Protein AF-A0A538CSP5-F1 (afdb_monomer_lite)

Sequence (125 aa):
MKRLLCIVAVVVAALGTGAVATASQGAATPFKATYNGTPGATWTCAGAHVVNRVSVKDSERCVISGDTTGYVAGTYSGSPLGFLPPYGISDWISDYDGTIASSWMITVTDNGDGTFTLDIVAYYS

pLDDT: mean 86.38, std 19.43, range [37.56, 98.75]

Radius of gyration: 23.89 Å; chains: 1; bounding box: 61×74×37 Å

Secondary structure (DSSP, 8-state):
------------------------SEEEEEEEEEEE-TTSEEEEEEEEEEEESS-EEEEEEEEEEE--TT---EEEEESS-EEETTTEEE--B-TTT-PBPSEEEEEEEE-SSS-EEEEEEEEE-

Structure (mmCIF, N/CA/C/O backbone):
data_AF-A0A538CSP5-F1
#
_entry.id   AF-A0A538CSP5-F1
#
loop_
_atom_site.group_PDB
_atom_site.id
_atom_site.type_symbol
_atom_site.label_atom_id
_atom_site.label_alt_id
_atom_site.label_comp_id
_atom_site.label_asym_id
_atom_site.label_entity_id
_atom_site.label_seq_id
_atom_site.pdbx_PDB_ins_code
_atom_site.Cartn_x
_atom_site.Cartn_y
_atom_site.Cartn_z
_atom_site.occupancy
_atom_site.B_iso_or_equiv
_atom_site.auth_seq_id
_atom_site.auth_comp_id
_atom_site.auth_asym_id
_atom_site.auth_atom_id
_atom_site.pdbx_PDB_model_num
ATOM 1 N N . MET A 1 1 ? 48.006 -62.164 21.397 1.00 37.56 1 MET A N 1
ATOM 2 C CA . MET A 1 1 ? 47.497 -61.835 20.045 1.00 37.56 1 MET A CA 1
ATOM 3 C C . MET A 1 1 ? 46.292 -60.917 20.193 1.00 37.56 1 MET A C 1
ATOM 5 O O . MET A 1 1 ? 45.457 -61.157 21.050 1.00 37.56 1 MET A O 1
ATOM 9 N N . LYS A 1 2 ? 46.295 -59.818 19.439 1.00 41.47 2 LYS A N 1
ATOM 10 C CA . LYS A 1 2 ? 45.514 -58.579 19.585 1.00 41.47 2 LYS A CA 1
ATOM 11 C C . LYS A 1 2 ? 44.295 -58.636 18.648 1.00 41.47 2 LYS A C 1
ATOM 13 O O . LYS A 1 2 ? 44.511 -58.902 17.471 1.00 41.47 2 LYS A O 1
ATOM 18 N N . ARG A 1 3 ? 43.066 -58.397 19.124 1.00 41.25 3 ARG A N 1
ATOM 19 C CA . ARG A 1 3 ? 41.861 -58.128 18.293 1.00 41.25 3 ARG A CA 1
ATOM 20 C C . ARG A 1 3 ? 40.916 -57.217 19.097 1.00 41.25 3 ARG A C 1
ATOM 22 O O . ARG A 1 3 ? 40.262 -57.697 20.008 1.00 41.25 3 ARG A O 1
ATOM 29 N N . LEU A 1 4 ? 41.158 -55.905 19.135 1.00 42.44 4 LEU A N 1
ATOM 30 C CA . LEU A 1 4 ? 40.570 -54.845 18.292 1.00 42.44 4 LEU A CA 1
ATOM 31 C C . LEU A 1 4 ? 39.030 -54.857 18.190 1.00 42.44 4 LEU A C 1
ATOM 33 O O . LEU A 1 4 ? 38.439 -55.779 17.638 1.00 42.44 4 LEU A O 1
ATOM 37 N N . LEU A 1 5 ? 38.456 -53.774 18.736 1.00 44.56 5 LEU A N 1
ATOM 38 C CA . LEU A 1 5 ? 37.066 -53.312 18.709 1.00 44.56 5 LEU A CA 1
ATOM 39 C C . LEU A 1 5 ? 36.512 -53.140 17.284 1.00 44.56 5 LEU A C 1
ATOM 41 O O . LEU A 1 5 ? 37.211 -52.613 16.423 1.00 44.56 5 LEU A O 1
ATOM 45 N N . CYS A 1 6 ? 35.203 -53.358 17.125 1.00 38.06 6 CYS A N 1
ATOM 46 C CA . CYS A 1 6 ? 34.377 -52.622 16.162 1.00 38.06 6 CYS A CA 1
ATOM 47 C C . CYS A 1 6 ? 33.096 -52.140 16.862 1.00 38.06 6 CYS A C 1
ATOM 49 O O . CYS A 1 6 ? 32.158 -52.906 17.063 1.00 38.06 6 CYS A O 1
ATOM 51 N N . ILE A 1 7 ? 33.082 -50.864 17.258 1.00 45.81 7 ILE A N 1
ATOM 52 C CA . ILE A 1 7 ? 31.874 -50.134 17.660 1.00 45.81 7 ILE A CA 1
ATOM 53 C C . ILE A 1 7 ? 31.156 -49.734 16.369 1.00 45.81 7 ILE A C 1
ATOM 55 O O . ILE A 1 7 ? 31.727 -49.031 15.537 1.00 45.81 7 ILE A O 1
ATOM 59 N N . VAL A 1 8 ? 29.920 -50.195 16.191 1.00 45.62 8 VAL A N 1
ATOM 60 C CA . VAL A 1 8 ? 29.053 -49.777 15.083 1.00 45.62 8 VAL A CA 1
ATOM 61 C C . VAL A 1 8 ? 28.411 -48.445 15.469 1.00 45.62 8 VAL A C 1
ATOM 63 O O . VAL A 1 8 ? 27.522 -48.400 16.315 1.00 45.62 8 VAL A O 1
ATOM 66 N N . ALA A 1 9 ? 28.890 -47.351 14.877 1.00 45.62 9 ALA A N 1
ATOM 67 C CA . ALA A 1 9 ? 28.258 -46.042 14.979 1.00 45.62 9 ALA A CA 1
ATOM 68 C C . ALA A 1 9 ? 27.099 -45.967 13.973 1.00 45.62 9 ALA A C 1
ATOM 70 O O . ALA A 1 9 ? 27.313 -45.963 12.762 1.00 45.62 9 ALA A O 1
ATOM 71 N N . VAL A 1 10 ? 25.865 -45.927 14.478 1.00 43.59 10 VAL A N 1
ATOM 72 C CA . VAL A 1 10 ? 24.669 -45.664 13.671 1.00 43.59 10 VAL A CA 1
ATOM 73 C C . VAL A 1 10 ? 24.616 -44.162 13.395 1.00 43.59 10 VAL A C 1
ATOM 75 O O . VAL A 1 10 ? 24.282 -43.370 14.273 1.00 43.59 10 VAL A O 1
ATOM 78 N N . VAL A 1 11 ? 24.981 -43.761 12.178 1.00 46.56 11 VAL A N 1
ATOM 79 C CA . VAL A 1 11 ? 24.803 -42.387 11.693 1.00 46.56 11 VAL A CA 1
ATOM 80 C C . VAL A 1 11 ? 23.354 -42.240 11.236 1.00 46.56 11 VAL A C 1
ATOM 82 O O . VAL A 1 11 ? 22.976 -42.725 10.172 1.00 46.56 11 VAL A O 1
ATOM 85 N N . VAL A 1 12 ? 22.529 -41.583 12.050 1.00 51.56 12 VAL A N 1
ATOM 86 C CA . VAL A 1 12 ? 21.194 -41.136 11.636 1.00 51.56 12 VAL A CA 1
ATOM 87 C C . VAL A 1 12 ? 21.374 -39.854 10.826 1.00 51.56 12 VAL A C 1
ATOM 89 O O . VAL A 1 12 ? 21.620 -38.786 11.381 1.00 51.56 12 VAL A O 1
ATOM 92 N N . ALA A 1 13 ? 21.293 -39.960 9.500 1.00 50.88 13 ALA A N 1
ATOM 93 C CA . ALA A 1 13 ? 21.254 -38.803 8.616 1.00 50.88 13 ALA A CA 1
ATOM 94 C C . ALA A 1 13 ? 19.859 -38.162 8.694 1.00 50.88 13 ALA A C 1
ATOM 96 O O . ALA A 1 13 ? 18.895 -38.670 8.122 1.00 50.88 13 ALA A O 1
ATOM 97 N N . ALA A 1 14 ? 19.742 -37.055 9.427 1.00 53.09 14 ALA A N 1
ATOM 98 C CA . ALA A 1 14 ? 18.553 -36.214 9.390 1.00 53.09 14 ALA A CA 1
ATOM 99 C C . ALA A 1 14 ? 18.500 -35.487 8.036 1.00 53.09 14 ALA A C 1
ATOM 101 O O . ALA A 1 14 ? 19.313 -34.607 7.754 1.00 53.09 14 ALA A O 1
ATOM 102 N N . LEU A 1 15 ? 17.549 -35.878 7.187 1.00 49.25 15 LEU A N 1
ATOM 103 C CA . LEU A 1 15 ? 17.205 -35.174 5.954 1.00 49.25 15 LEU A CA 1
ATOM 104 C C . LEU A 1 15 ? 16.533 -33.846 6.323 1.00 49.25 15 LEU A C 1
ATOM 106 O O . LEU A 1 15 ? 15.322 -33.779 6.515 1.00 49.25 15 LEU A O 1
ATOM 110 N N . GLY A 1 16 ? 17.324 -32.784 6.450 1.00 50.84 16 GLY A N 1
ATOM 111 C CA . GLY A 1 16 ? 16.800 -31.425 6.464 1.00 50.84 16 GLY A CA 1
ATOM 112 C C . GLY A 1 16 ? 16.332 -31.064 5.059 1.00 50.84 16 GLY A C 1
ATOM 113 O O . GLY A 1 16 ? 17.154 -30.841 4.172 1.00 50.84 16 GLY A O 1
ATOM 114 N N . THR A 1 17 ? 15.021 -31.008 4.831 1.00 57.06 17 THR A N 1
ATOM 115 C CA . THR A 1 17 ? 14.454 -30.386 3.629 1.00 57.06 17 THR A CA 1
ATOM 116 C C . THR A 1 17 ? 14.672 -28.880 3.728 1.00 57.06 17 THR A C 1
ATOM 118 O O . THR A 1 17 ? 13.825 -28.146 4.236 1.00 57.06 17 THR A O 1
ATOM 121 N N . GLY A 1 18 ? 15.845 -28.415 3.301 1.00 50.75 18 GLY A N 1
ATOM 122 C CA . GLY A 1 18 ? 16.092 -26.995 3.098 1.00 50.75 18 GLY A CA 1
ATOM 123 C C . GLY A 1 18 ? 15.151 -26.490 2.012 1.00 50.75 18 GLY A C 1
ATOM 124 O O . GLY A 1 18 ? 15.239 -26.928 0.865 1.00 50.75 18 GLY A O 1
ATOM 125 N N . ALA A 1 19 ? 14.232 -25.596 2.374 1.00 58.88 19 ALA A N 1
ATOM 126 C CA . ALA A 1 19 ? 13.468 -24.835 1.401 1.00 58.88 19 ALA A CA 1
ATOM 127 C C . ALA A 1 19 ? 14.466 -24.063 0.528 1.00 58.88 19 ALA A C 1
ATOM 129 O O . ALA A 1 19 ? 15.183 -23.187 1.013 1.00 58.88 19 ALA A O 1
ATOM 130 N N . VAL A 1 20 ? 14.558 -24.423 -0.751 1.00 56.72 20 VAL A N 1
ATOM 131 C CA . VAL A 1 20 ? 15.330 -23.650 -1.720 1.00 56.72 20 VAL A CA 1
ATOM 132 C C . VAL A 1 20 ? 14.591 -22.336 -1.948 1.00 56.72 20 VAL A C 1
ATOM 134 O O . VAL A 1 20 ? 13.599 -22.276 -2.666 1.00 56.72 20 VAL A O 1
ATOM 137 N N . ALA A 1 21 ? 15.041 -21.269 -1.294 1.00 50.00 21 ALA A N 1
ATOM 138 C CA . ALA A 1 21 ? 14.620 -19.927 -1.655 1.00 50.00 21 ALA A CA 1
ATOM 139 C C . ALA A 1 21 ? 15.186 -19.630 -3.052 1.00 50.00 21 ALA A C 1
ATOM 141 O O . ALA A 1 21 ? 16.375 -19.360 -3.212 1.00 50.00 21 ALA A O 1
ATOM 142 N N . THR A 1 22 ? 14.355 -19.734 -4.088 1.00 56.53 22 THR A N 1
ATOM 143 C CA . THR A 1 22 ? 14.697 -19.254 -5.430 1.00 56.53 22 THR A CA 1
ATOM 144 C C . THR A 1 22 ? 14.887 -17.744 -5.368 1.00 56.53 22 THR A C 1
ATOM 146 O O . THR A 1 22 ? 13.919 -17.000 -5.211 1.00 56.53 22 THR A O 1
ATOM 149 N N . ALA A 1 23 ? 16.134 -17.285 -5.479 1.00 54.03 23 ALA A N 1
ATOM 150 C CA . ALA A 1 23 ? 16.441 -15.872 -5.634 1.00 54.03 23 ALA A CA 1
ATOM 151 C C . ALA A 1 23 ? 15.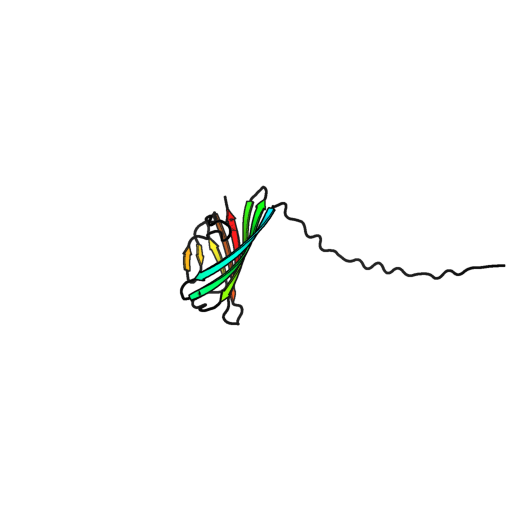773 -15.354 -6.919 1.00 54.03 23 ALA A C 1
ATOM 153 O O . ALA A 1 23 ? 16.101 -15.788 -8.024 1.00 54.03 23 ALA A O 1
ATOM 154 N N . SER A 1 24 ? 14.811 -14.441 -6.777 1.00 58.53 24 SER A N 1
ATOM 155 C CA . SER A 1 24 ? 14.296 -13.662 -7.902 1.00 58.53 24 SER A CA 1
ATOM 156 C C . SER A 1 24 ? 15.454 -12.851 -8.489 1.00 58.53 24 SER A C 1
ATOM 158 O O . SER A 1 24 ? 16.115 -12.115 -7.761 1.00 58.53 24 SER A O 1
ATOM 160 N N . GLN A 1 25 ? 15.714 -12.986 -9.792 1.00 56.41 25 GLN A N 1
ATOM 161 C CA . GLN A 1 25 ? 16.740 -12.232 -10.520 1.00 56.41 25 GLN A CA 1
ATOM 162 C C . GLN A 1 25 ? 16.350 -10.750 -10.629 1.00 56.41 25 GLN A C 1
ATOM 164 O O . GLN A 1 25 ? 15.871 -10.310 -11.671 1.00 56.41 25 GLN A O 1
ATOM 169 N N . GLY A 1 26 ? 16.524 -9.982 -9.557 1.00 66.00 26 GLY A N 1
ATOM 170 C CA . GLY A 1 26 ? 16.276 -8.545 -9.532 1.00 66.00 26 GLY A CA 1
ATOM 171 C C . GLY A 1 26 ? 17.043 -7.856 -8.410 1.00 66.00 26 GLY A C 1
ATOM 172 O O . GLY A 1 26 ? 17.316 -8.464 -7.376 1.00 66.00 26 GLY A O 1
ATOM 173 N N . ALA A 1 27 ? 17.405 -6.595 -8.628 1.00 86.31 27 ALA A N 1
ATOM 174 C CA . ALA A 1 27 ? 17.941 -5.747 -7.574 1.00 86.31 27 ALA A CA 1
ATOM 175 C C . ALA A 1 27 ? 16.769 -5.261 -6.716 1.00 86.31 27 ALA A C 1
ATOM 177 O O . ALA A 1 27 ? 15.826 -4.681 -7.249 1.00 86.31 27 ALA A O 1
ATOM 178 N N . ALA A 1 28 ? 16.821 -5.536 -5.414 1.00 94.31 28 ALA A N 1
ATOM 179 C CA . ALA A 1 28 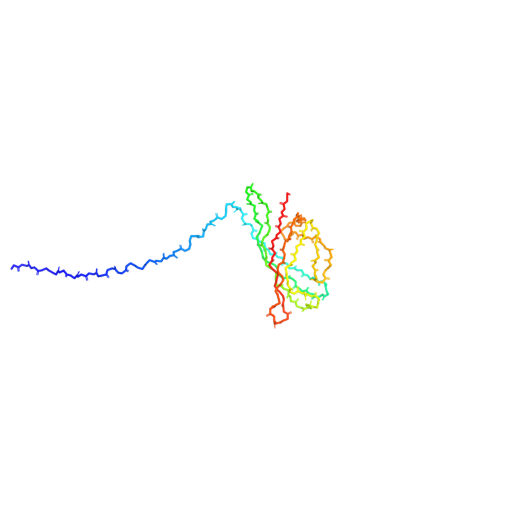? 15.847 -5.055 -4.443 1.00 94.31 28 ALA A CA 1
ATOM 180 C C . ALA A 1 28 ? 16.496 -3.960 -3.589 1.00 94.31 28 ALA A C 1
ATOM 182 O O . ALA A 1 28 ? 17.410 -4.242 -2.812 1.00 94.31 28 ALA A O 1
ATOM 183 N N . THR A 1 29 ? 16.029 -2.724 -3.739 1.00 97.25 29 THR A N 1
ATOM 184 C CA . THR A 1 29 ? 16.483 -1.573 -2.954 1.00 97.25 29 THR A CA 1
ATOM 185 C C . THR A 1 29 ? 15.473 -1.309 -1.838 1.00 97.25 29 THR A C 1
ATOM 187 O O . THR A 1 29 ? 14.336 -0.948 -2.141 1.00 97.25 29 THR A O 1
ATOM 190 N N . PRO A 1 30 ? 15.827 -1.510 -0.557 1.00 97.69 30 PRO A N 1
ATOM 191 C CA . PRO A 1 30 ? 14.897 -1.295 0.544 1.00 97.69 30 PRO A CA 1
ATOM 192 C C . PRO A 1 30 ? 14.603 0.195 0.751 1.00 97.69 30 PRO A C 1
ATOM 194 O O . PRO A 1 30 ? 15.489 1.035 0.587 1.00 97.69 30 PRO A O 1
ATOM 197 N N . PHE A 1 31 ? 13.388 0.507 1.194 1.00 97.88 31 PHE A N 1
ATOM 198 C CA . PHE A 1 31 ? 12.967 1.862 1.544 1.00 97.88 31 PHE A CA 1
ATOM 199 C C . PHE A 1 31 ? 12.033 1.874 2.760 1.00 97.88 31 PHE A C 1
ATOM 201 O O . PHE A 1 31 ? 11.519 0.837 3.194 1.00 97.88 31 PHE A O 1
ATOM 208 N N . LYS A 1 32 ? 11.849 3.067 3.334 1.00 98.06 32 LYS A N 1
ATOM 209 C CA . LYS A 1 32 ? 10.904 3.347 4.417 1.00 98.06 32 LYS A CA 1
ATOM 210 C C . LYS A 1 32 ? 10.284 4.720 4.211 1.00 98.06 32 LYS A C 1
ATOM 212 O O . LYS A 1 32 ? 11.001 5.650 3.852 1.00 98.06 32 LYS A O 1
ATOM 217 N N . ALA A 1 33 ? 9.007 4.843 4.543 1.00 97.31 33 ALA A N 1
ATOM 218 C CA . ALA A 1 33 ? 8.276 6.099 4.499 1.00 97.31 33 ALA A CA 1
ATOM 219 C C . ALA A 1 33 ? 7.384 6.246 5.735 1.00 97.31 33 ALA A C 1
ATOM 221 O O . ALA A 1 33 ? 7.000 5.272 6.392 1.00 97.31 33 ALA A O 1
ATOM 222 N N . THR A 1 34 ? 7.091 7.488 6.104 1.00 97.06 34 THR A N 1
ATOM 223 C CA . THR A 1 34 ? 6.131 7.798 7.164 1.00 97.06 34 THR A CA 1
ATOM 224 C C . THR A 1 34 ? 5.430 9.098 6.826 1.00 97.06 34 THR A C 1
ATOM 226 O O . THR A 1 34 ? 6.088 10.103 6.557 1.00 97.06 34 THR A O 1
ATOM 229 N N . TYR A 1 35 ? 4.103 9.086 6.852 1.00 93.06 35 TYR A N 1
ATOM 230 C CA . TYR A 1 35 ? 3.290 10.261 6.561 1.00 93.06 35 TYR A CA 1
ATOM 231 C C . TYR A 1 35 ? 2.002 10.267 7.380 1.00 93.06 35 TYR A C 1
ATOM 233 O O . TYR A 1 35 ? 1.524 9.238 7.860 1.00 93.06 35 TYR A O 1
ATOM 241 N N . ASN A 1 36 ? 1.448 11.466 7.550 1.00 92.00 36 ASN A N 1
ATOM 242 C CA . ASN A 1 36 ? 0.167 11.667 8.209 1.00 92.00 36 ASN A CA 1
ATOM 243 C C . ASN A 1 36 ? -0.927 11.730 7.142 1.00 92.00 36 ASN A C 1
ATOM 245 O O . ASN A 1 36 ? -0.959 12.655 6.331 1.00 92.00 36 ASN A O 1
ATOM 249 N N . GLY A 1 37 ? -1.805 10.734 7.145 1.00 78.12 37 GLY A N 1
ATOM 250 C CA . GLY A 1 37 ? -3.031 10.713 6.367 1.00 78.12 37 GLY A CA 1
ATOM 251 C C . GLY A 1 37 ? -4.133 11.544 7.021 1.00 78.12 37 GLY A C 1
ATOM 252 O O . GLY A 1 37 ? -4.096 11.874 8.207 1.00 78.12 37 GLY A O 1
ATOM 253 N N . THR A 1 38 ? -5.152 11.878 6.242 1.00 73.44 38 THR A N 1
ATOM 254 C CA . THR A 1 38 ? -6.380 12.506 6.730 1.00 73.44 38 THR A CA 1
ATOM 255 C C . THR A 1 38 ? -7.491 11.459 6.887 1.00 73.44 38 THR A C 1
ATOM 257 O O . THR A 1 38 ? -7.634 10.612 6.006 1.00 73.44 38 THR A O 1
ATOM 260 N N . PRO A 1 39 ? -8.290 11.507 7.973 1.00 76.69 39 PRO A N 1
ATOM 261 C CA . PRO A 1 39 ? -8.224 12.453 9.092 1.00 76.69 39 PRO A CA 1
ATOM 262 C C . PRO A 1 39 ? -7.303 11.960 10.227 1.00 76.69 39 PRO A C 1
ATOM 264 O O . PRO A 1 39 ? -7.755 11.263 11.107 1.00 76.69 39 PRO A O 1
ATOM 267 N N . GLY A 1 40 ? -6.021 12.338 10.272 1.00 86.94 40 GLY A N 1
ATOM 268 C CA . GLY A 1 40 ? -5.159 12.073 11.439 1.00 86.94 40 GLY A CA 1
ATOM 269 C C . GLY A 1 40 ? -4.624 10.640 11.576 1.00 86.94 40 GLY A C 1
ATOM 270 O O . GLY A 1 40 ? -4.065 10.302 12.620 1.00 86.94 40 GLY A O 1
ATOM 271 N N . ALA A 1 41 ? -4.761 9.808 10.544 1.00 94.19 41 ALA A N 1
ATOM 272 C CA . ALA A 1 41 ? -4.078 8.521 10.467 1.00 94.19 41 ALA A CA 1
ATOM 273 C C . ALA A 1 41 ? -2.563 8.728 10.309 1.00 94.19 41 ALA A C 1
ATOM 275 O O . ALA A 1 41 ? -2.122 9.633 9.606 1.00 94.19 41 ALA A O 1
ATOM 276 N N . THR A 1 42 ? -1.749 7.851 10.880 1.00 96.94 42 THR A N 1
ATOM 277 C CA . THR A 1 42 ? -0.305 7.797 10.622 1.00 96.94 42 THR A CA 1
ATOM 278 C C . THR A 1 42 ? 0.009 6.508 9.891 1.00 96.94 42 THR A C 1
ATOM 280 O O . THR A 1 42 ? -0.323 5.428 10.375 1.00 96.94 42 THR A O 1
ATOM 283 N N . TRP A 1 43 ? 0.671 6.635 8.747 1.00 96.38 43 TRP A N 1
ATOM 284 C CA . TRP A 1 43 ? 1.145 5.528 7.932 1.00 96.38 43 TRP A CA 1
ATOM 285 C C . TRP A 1 43 ? 2.629 5.334 8.181 1.00 96.38 43 TRP A C 1
ATOM 287 O O . TRP A 1 43 ? 3.405 6.280 8.062 1.00 96.38 43 TRP A O 1
ATOM 297 N N . THR A 1 44 ? 3.026 4.113 8.522 1.00 98.12 44 THR A N 1
ATOM 298 C CA . THR A 1 44 ? 4.434 3.717 8.629 1.00 98.12 44 THR A CA 1
ATOM 299 C C . THR A 1 44 ? 4.690 2.568 7.671 1.00 98.12 44 THR A C 1
ATOM 301 O O . THR A 1 44 ? 4.217 1.457 7.911 1.00 98.12 44 THR A O 1
ATOM 304 N N . CYS A 1 45 ? 5.433 2.835 6.601 1.00 98.25 45 CYS A N 1
ATOM 305 C CA . CYS A 1 45 ? 5.641 1.913 5.491 1.00 98.25 45 CYS A CA 1
ATOM 306 C C . CYS A 1 45 ? 7.098 1.454 5.407 1.00 98.25 45 CYS A C 1
ATOM 308 O O . CYS A 1 45 ? 8.038 2.211 5.677 1.00 98.25 45 CYS A O 1
ATOM 310 N N . ALA A 1 46 ? 7.289 0.192 5.032 1.00 98.38 46 ALA A N 1
ATOM 311 C CA . ALA A 1 46 ? 8.586 -0.366 4.689 1.00 98.38 46 ALA A CA 1
ATOM 312 C C . ALA A 1 46 ? 8.436 -1.366 3.543 1.00 98.38 46 ALA A C 1
ATOM 314 O O . ALA A 1 46 ? 7.538 -2.212 3.553 1.00 98.38 46 ALA A O 1
ATOM 315 N N . GLY A 1 47 ? 9.354 -1.306 2.587 1.00 97.75 47 GLY A N 1
ATOM 316 C CA . GLY A 1 47 ? 9.280 -2.125 1.390 1.00 97.75 47 GLY A CA 1
ATOM 317 C C . GLY A 1 47 ? 10.594 -2.211 0.643 1.00 97.75 47 GLY A C 1
ATOM 318 O O . GLY A 1 47 ? 11.659 -1.857 1.160 1.00 97.75 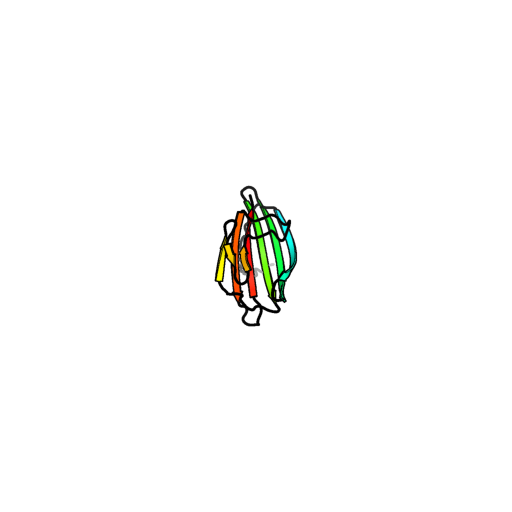47 GLY A O 1
ATOM 319 N N . ALA A 1 48 ? 10.510 -2.717 -0.580 1.00 97.94 48 ALA A N 1
ATOM 320 C CA . ALA A 1 48 ? 11.622 -2.727 -1.510 1.00 97.94 48 ALA A CA 1
ATOM 321 C C . ALA A 1 48 ? 11.163 -2.391 -2.926 1.00 97.94 48 ALA A C 1
ATOM 323 O O . ALA A 1 48 ? 10.169 -2.937 -3.411 1.00 97.94 48 ALA A O 1
ATOM 324 N N . HIS A 1 49 ? 11.961 -1.554 -3.583 1.00 97.75 49 HIS A N 1
ATOM 325 C CA . HIS A 1 49 ? 11.886 -1.296 -5.008 1.00 97.75 49 HIS A CA 1
ATOM 326 C C . HIS A 1 49 ? 12.653 -2.390 -5.740 1.00 97.75 49 HIS A C 1
ATOM 328 O O . HIS A 1 49 ? 13.860 -2.559 -5.549 1.00 97.75 49 HIS A O 1
ATOM 334 N N . VAL A 1 50 ? 11.945 -3.184 -6.532 1.00 96.38 50 VAL A N 1
ATOM 335 C CA . VAL A 1 50 ? 12.463 -4.372 -7.202 1.00 96.38 50 VAL A CA 1
ATOM 336 C C . VAL A 1 50 ? 12.507 -4.133 -8.701 1.00 96.38 50 VAL A C 1
ATOM 338 O O . VAL A 1 50 ? 11.478 -4.102 -9.377 1.00 96.38 50 VAL A O 1
ATOM 341 N N . VAL A 1 51 ? 13.723 -4.061 -9.233 1.00 95.56 51 VAL A N 1
ATOM 342 C CA . VAL A 1 51 ? 13.980 -3.979 -10.673 1.00 95.56 51 VAL A CA 1
ATOM 343 C C . VAL A 1 51 ? 14.480 -5.330 -11.158 1.00 95.56 51 VAL A C 1
ATOM 345 O O . VAL A 1 51 ? 15.522 -5.819 -10.713 1.00 95.56 51 VAL A O 1
ATOM 348 N N . ASN A 1 52 ? 13.760 -5.941 -12.094 1.00 90.62 52 ASN A N 1
ATOM 349 C CA . ASN A 1 52 ? 14.224 -7.119 -12.821 1.00 90.62 52 ASN A CA 1
ATOM 350 C C . ASN A 1 52 ? 14.112 -6.897 -14.341 1.00 90.62 52 ASN A C 1
ATOM 352 O O . ASN A 1 52 ? 13.730 -5.827 -14.803 1.00 90.62 52 ASN A O 1
ATOM 356 N N . ARG A 1 53 ? 14.467 -7.910 -15.142 1.00 90.75 53 ARG A N 1
ATOM 357 C CA . ARG A 1 53 ? 14.467 -7.795 -16.614 1.00 90.75 53 ARG A CA 1
ATOM 358 C C . ARG A 1 53 ? 13.085 -7.608 -17.249 1.00 90.75 53 ARG A C 1
ATOM 360 O O . ARG A 1 53 ? 13.029 -7.241 -18.416 1.00 90.75 53 ARG A O 1
ATOM 367 N N . VAL A 1 54 ? 12.006 -7.939 -16.544 1.00 91.00 54 VAL A N 1
ATOM 368 C CA . VAL A 1 54 ? 10.642 -8.007 -17.096 1.00 91.00 54 VAL A CA 1
ATOM 369 C C . VAL A 1 54 ? 9.656 -7.070 -16.399 1.00 91.00 54 VAL A C 1
ATOM 371 O O . VAL A 1 54 ? 8.559 -6.870 -16.904 1.00 91.00 54 VAL A O 1
ATOM 374 N N . SER A 1 55 ? 10.017 -6.517 -15.243 1.00 93.62 55 SER A N 1
ATOM 375 C CA . SER A 1 55 ? 9.149 -5.672 -14.433 1.00 93.62 55 SER A CA 1
ATOM 376 C C . SER A 1 55 ? 9.956 -4.789 -13.487 1.00 93.62 55 SER A C 1
ATOM 378 O O . SER A 1 55 ? 10.927 -5.252 -12.876 1.00 93.62 55 SER A O 1
ATOM 380 N N . VAL A 1 56 ? 9.459 -3.577 -13.278 1.00 96.75 56 VAL A N 1
ATOM 381 C CA . VAL A 1 56 ? 9.784 -2.734 -12.129 1.00 96.75 56 VAL A CA 1
ATOM 382 C C . VAL A 1 56 ? 8.577 -2.758 -11.198 1.00 96.75 56 VAL A C 1
ATOM 384 O O . VAL A 1 56 ? 7.444 -2.603 -11.660 1.00 96.75 56 VAL A O 1
ATOM 387 N N . LYS A 1 57 ? 8.788 -3.016 -9.908 1.00 97.31 57 LYS A N 1
ATOM 388 C CA . LYS A 1 57 ? 7.702 -3.037 -8.925 1.00 97.31 57 LYS A CA 1
ATOM 389 C C . LYS A 1 57 ? 8.159 -2.606 -7.544 1.00 97.31 57 LYS A C 1
ATOM 391 O O . LYS A 1 57 ? 9.306 -2.849 -7.186 1.00 97.31 57 LYS A O 1
ATOM 396 N N . ASP A 1 58 ? 7.216 -2.150 -6.741 1.00 98.31 58 ASP A N 1
ATOM 397 C CA . ASP A 1 58 ? 7.365 -2.045 -5.299 1.00 98.31 58 ASP A CA 1
ATOM 398 C C . ASP A 1 58 ? 6.570 -3.157 -4.628 1.00 98.31 58 ASP A C 1
ATOM 400 O O . ASP A 1 58 ? 5.506 -3.579 -5.092 1.00 98.31 58 ASP A O 1
ATOM 404 N N . SER A 1 59 ? 7.124 -3.668 -3.534 1.00 97.50 59 SER A N 1
ATOM 405 C CA . SER A 1 59 ? 6.415 -4.530 -2.600 1.00 97.50 59 SER A CA 1
ATOM 406 C C . SER A 1 59 ? 6.661 -3.992 -1.207 1.00 97.50 59 SER A C 1
ATOM 408 O O . SER A 1 59 ? 7.807 -3.951 -0.751 1.00 97.50 59 SER A O 1
ATOM 410 N N . GLU A 1 60 ? 5.596 -3.569 -0.544 1.00 97.75 60 GLU A N 1
ATOM 411 C CA . GLU A 1 60 ? 5.704 -2.871 0.728 1.00 97.75 60 GLU A CA 1
ATOM 412 C C . GLU A 1 60 ? 4.565 -3.218 1.677 1.00 97.75 60 GLU A C 1
ATOM 414 O O . GLU A 1 60 ? 3.504 -3.702 1.279 1.00 97.75 60 GLU A O 1
ATOM 419 N N . ARG A 1 61 ? 4.830 -2.990 2.960 1.00 98.56 61 ARG A N 1
ATOM 420 C CA . ARG A 1 61 ? 3.867 -3.151 4.036 1.00 98.56 61 ARG A CA 1
ATOM 421 C C . ARG A 1 61 ? 3.769 -1.849 4.810 1.00 98.56 61 ARG A C 1
ATOM 423 O O . ARG A 1 61 ? 4.783 -1.370 5.320 1.00 98.56 61 ARG A O 1
ATOM 430 N N . CYS A 1 62 ? 2.554 -1.341 4.961 1.00 98.06 62 CYS A N 1
ATOM 431 C CA . CYS A 1 62 ? 2.255 -0.199 5.812 1.00 98.06 62 CYS A CA 1
ATOM 432 C C . CYS A 1 62 ? 1.455 -0.633 7.037 1.00 98.06 62 CYS A C 1
ATOM 434 O O . CYS A 1 62 ? 0.537 -1.446 6.935 1.00 98.06 62 CYS A O 1
ATOM 436 N N . VAL A 1 63 ? 1.779 -0.058 8.191 1.00 98.19 63 VAL A N 1
ATOM 437 C CA . VAL A 1 63 ? 0.929 -0.101 9.384 1.00 98.19 63 VAL A CA 1
ATOM 438 C C . VAL A 1 63 ? 0.295 1.268 9.556 1.00 98.19 63 VAL A C 1
ATOM 440 O O . VAL A 1 63 ? 0.987 2.288 9.513 1.00 98.19 63 VAL A O 1
ATOM 443 N N . ILE A 1 64 ? -1.020 1.274 9.743 1.00 97.06 64 ILE A N 1
ATOM 444 C CA . ILE A 1 64 ? -1.822 2.474 9.932 1.00 97.06 64 ILE A CA 1
ATOM 445 C C . ILE A 1 64 ? -2.306 2.510 11.373 1.00 97.06 64 ILE A C 1
ATOM 447 O O . ILE A 1 64 ? -2.954 1.576 11.843 1.00 97.06 64 ILE A O 1
ATOM 451 N N . SER A 1 65 ? -2.003 3.603 12.060 1.00 97.06 65 SER A N 1
ATOM 452 C CA . SER A 1 65 ? -2.417 3.865 13.441 1.00 97.06 65 SER A CA 1
ATOM 453 C C . SER A 1 65 ? -3.044 5.252 13.579 1.00 97.06 65 SER A C 1
ATOM 455 O O . SER A 1 65 ? -2.979 6.053 12.649 1.00 97.06 65 SER A O 1
ATOM 457 N N . GLY A 1 66 ? -3.592 5.570 14.752 1.00 96.12 66 GLY A N 1
ATOM 458 C CA . GLY A 1 66 ? -4.265 6.847 15.000 1.00 96.12 66 GLY A CA 1
ATOM 459 C C . GLY A 1 66 ? -5.749 6.747 14.668 1.00 96.12 66 GLY A C 1
ATOM 460 O O . GLY A 1 66 ? -6.397 5.782 15.067 1.00 96.12 66 GLY A O 1
ATOM 461 N N . ASP A 1 67 ? -6.292 7.736 13.963 1.00 95.69 67 ASP A N 1
ATOM 462 C CA . ASP A 1 67 ? -7.687 7.690 13.524 1.00 95.69 67 ASP A CA 1
ATOM 463 C C . ASP A 1 67 ? -7.821 6.820 12.266 1.00 95.69 67 ASP A C 1
ATOM 465 O O . ASP A 1 67 ? -7.459 7.203 11.152 1.00 95.69 67 ASP A O 1
ATOM 469 N N . THR A 1 68 ? -8.327 5.610 12.478 1.00 95.00 68 THR A N 1
ATOM 470 C CA . THR A 1 68 ? -8.576 4.601 11.445 1.00 95.00 68 THR A CA 1
ATOM 471 C C . THR A 1 68 ? -10.034 4.592 10.9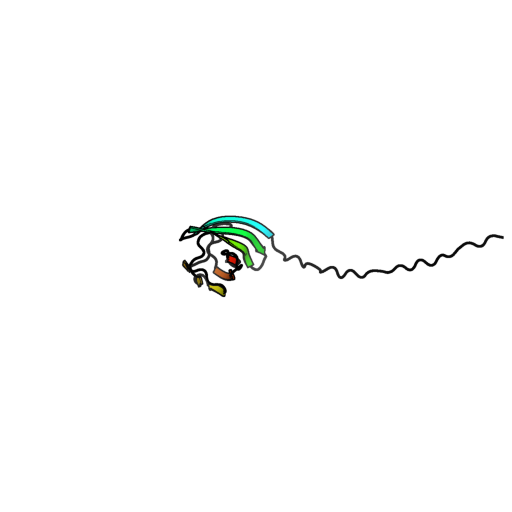76 1.00 95.00 68 THR A C 1
ATOM 473 O O . THR A 1 68 ? -10.494 3.635 10.348 1.00 95.00 68 THR A O 1
ATOM 476 N N . THR A 1 69 ? -10.781 5.672 11.222 1.00 95.00 69 THR A N 1
ATOM 477 C CA . THR A 1 69 ? -12.160 5.809 10.748 1.00 95.00 69 THR A CA 1
ATOM 478 C C . THR A 1 69 ? -12.220 5.742 9.220 1.00 95.00 69 THR A C 1
ATOM 480 O O . THR A 1 69 ? -11.534 6.477 8.512 1.00 95.00 69 THR A O 1
ATOM 483 N N . GLY A 1 70 ? -13.084 4.869 8.698 1.00 94.38 70 GLY A N 1
ATOM 484 C CA . GLY A 1 70 ? -13.334 4.732 7.261 1.00 94.38 70 GLY A CA 1
ATOM 485 C C . GLY A 1 70 ? -12.381 3.793 6.518 1.00 94.38 70 GLY A C 1
ATOM 486 O O . GLY A 1 70 ? -12.615 3.534 5.337 1.00 94.38 70 GLY A O 1
ATOM 487 N N . TYR A 1 71 ? -11.365 3.234 7.182 1.00 95.31 71 TYR A N 1
ATOM 488 C CA . TYR A 1 71 ? -10.644 2.085 6.636 1.00 95.31 71 TYR A CA 1
ATOM 489 C C . TYR A 1 71 ? -11.551 0.861 6.625 1.00 95.31 71 TYR A C 1
ATOM 491 O O . TYR A 1 71 ? -12.304 0.606 7.566 1.00 95.31 71 TYR A O 1
ATOM 499 N N . VAL A 1 72 ? -11.484 0.101 5.536 1.00 97.19 72 VAL A N 1
ATOM 500 C CA . VAL A 1 72 ? -12.303 -1.094 5.340 1.00 97.19 72 VAL A CA 1
ATOM 501 C C . VAL A 1 72 ? -11.394 -2.215 4.868 1.00 97.19 72 VAL A C 1
ATOM 503 O O . VAL A 1 72 ? -10.763 -2.103 3.814 1.00 97.19 72 VAL A O 1
ATOM 506 N N . ALA A 1 73 ? -11.333 -3.298 5.643 1.00 98.50 73 ALA A N 1
ATOM 507 C CA . ALA A 1 73 ? -10.583 -4.488 5.267 1.00 98.50 73 ALA A CA 1
ATOM 508 C C . ALA A 1 73 ? -11.088 -5.055 3.930 1.00 98.50 73 ALA A C 1
ATOM 510 O O . ALA A 1 73 ? -12.290 -5.076 3.659 1.00 98.50 73 ALA A O 1
ATOM 511 N N . GLY A 1 74 ? -10.165 -5.507 3.088 1.00 98.44 74 GLY A N 1
ATOM 512 C CA . GLY A 1 74 ? -10.466 -5.968 1.738 1.00 98.44 74 GLY A CA 1
ATOM 513 C C . GLY A 1 74 ? -9.270 -5.849 0.803 1.00 98.44 74 GLY A C 1
ATOM 514 O O . GLY A 1 74 ? -8.219 -5.331 1.175 1.00 98.44 74 GLY A O 1
ATOM 515 N N . THR A 1 75 ? -9.437 -6.328 -0.426 1.00 98.56 75 THR A N 1
ATOM 516 C CA . THR A 1 75 ? -8.434 -6.181 -1.483 1.00 98.56 75 THR A CA 1
ATOM 517 C C . THR A 1 75 ? -8.926 -5.174 -2.511 1.00 98.56 75 THR A C 1
ATOM 519 O O . THR A 1 75 ? -10.023 -5.310 -3.050 1.00 98.56 75 THR A O 1
ATOM 522 N N . TYR A 1 76 ? -8.090 -4.181 -2.787 1.00 98.56 76 TYR A N 1
ATOM 523 C CA . TYR A 1 76 ? -8.346 -3.090 -3.717 1.00 98.56 76 TYR A CA 1
ATOM 524 C C . TYR A 1 76 ? -7.281 -3.097 -4.806 1.00 98.56 76 TYR A C 1
ATOM 526 O O . TYR A 1 76 ? -6.151 -3.526 -4.577 1.00 98.56 76 TYR A O 1
ATOM 534 N N . SER A 1 77 ? -7.630 -2.624 -5.995 1.00 98.44 77 SER A N 1
ATOM 535 C CA . SER A 1 77 ? -6.697 -2.542 -7.117 1.00 98.44 77 SER A CA 1
ATOM 536 C C . SER A 1 77 ? -7.039 -1.382 -8.038 1.00 98.44 77 SER A C 1
ATOM 538 O O . SER A 1 77 ? -8.209 -1.003 -8.146 1.00 98.44 77 SER A O 1
ATOM 540 N N . GLY A 1 78 ? -6.039 -0.882 -8.757 1.00 98.25 78 GLY A N 1
ATOM 541 C CA . GLY A 1 78 ? -6.195 0.185 -9.738 1.00 98.25 78 GLY A CA 1
ATOM 542 C C . GLY A 1 78 ? -5.210 0.075 -10.897 1.00 98.25 78 GLY A C 1
ATOM 543 O O . GLY A 1 78 ? -4.177 -0.588 -10.791 1.00 98.25 78 GLY A O 1
ATOM 544 N N . SER A 1 79 ? -5.545 0.710 -12.025 1.00 97.62 79 SER A N 1
ATOM 545 C CA . SER A 1 79 ? -4.654 0.824 -13.189 1.00 97.62 79 SER A CA 1
ATOM 546 C C . SER A 1 79 ? -4.995 2.048 -14.056 1.00 97.62 79 SER A C 1
ATOM 548 O O . SER A 1 79 ? -5.903 1.986 -14.887 1.00 97.62 79 SER A O 1
ATOM 550 N N . PRO A 1 80 ? -4.300 3.186 -13.872 1.00 95.62 80 PRO A N 1
ATOM 551 C CA . PRO A 1 80 ? -3.531 3.551 -12.675 1.00 95.62 80 PRO A CA 1
ATOM 552 C C . PRO A 1 80 ? -4.442 3.961 -11.504 1.00 95.62 80 PRO A C 1
ATOM 554 O O . PRO A 1 80 ? -4.031 3.907 -10.351 1.00 95.62 80 PRO A O 1
ATOM 557 N N . LEU A 1 81 ? -5.695 4.336 -11.786 1.00 98.06 81 LEU A N 1
ATOM 558 C CA . LEU A 1 81 ? -6.668 4.749 -10.775 1.00 98.06 81 LEU A CA 1
ATOM 559 C C . LEU A 1 81 ? -7.406 3.544 -10.186 1.00 98.06 81 LEU A C 1
ATOM 561 O O . LEU A 1 81 ? -7.741 2.599 -10.905 1.00 98.06 81 LEU A O 1
ATOM 565 N N . GLY A 1 82 ? -7.704 3.610 -8.894 1.00 98.00 82 GLY A N 1
ATOM 566 C CA . GLY A 1 82 ? -8.526 2.639 -8.175 1.00 98.00 82 GLY A CA 1
ATOM 567 C C . GLY A 1 82 ? -9.152 3.266 -6.933 1.00 98.00 82 GLY A C 1
ATOM 568 O O . GLY A 1 82 ? -8.722 4.322 -6.475 1.00 98.00 82 GLY A O 1
ATOM 569 N N . PHE A 1 83 ? -10.204 2.641 -6.410 1.00 97.62 83 PHE A N 1
ATOM 570 C CA . PHE A 1 83 ? -10.866 3.100 -5.191 1.00 97.62 83 PHE A CA 1
ATOM 571 C C . PHE A 1 83 ? -10.222 2.463 -3.954 1.00 97.62 83 PHE A C 1
ATOM 573 O O . PHE A 1 83 ? -10.119 1.239 -3.888 1.00 97.62 83 PHE A O 1
ATOM 580 N N . LEU A 1 84 ? -9.846 3.282 -2.971 1.00 95.44 84 LEU A N 1
ATOM 581 C CA . LEU A 1 84 ? -9.327 2.859 -1.670 1.00 95.44 84 LEU A CA 1
ATOM 582 C C . LEU A 1 84 ? -10.003 3.679 -0.556 1.00 95.44 84 LEU A C 1
ATOM 584 O O . LEU A 1 84 ? -9.777 4.885 -0.470 1.00 95.44 84 LEU A O 1
ATOM 588 N N . PRO A 1 85 ? -10.830 3.080 0.315 1.00 94.56 85 PRO A N 1
ATOM 589 C CA . PRO A 1 85 ? -11.342 3.757 1.505 1.00 94.56 85 PRO A CA 1
ATOM 590 C C . PRO A 1 85 ? -10.226 4.124 2.498 1.00 94.56 85 PRO A C 1
ATOM 592 O O . PRO A 1 85 ? -9.311 3.320 2.686 1.00 94.56 85 PRO A O 1
ATOM 595 N N . PRO A 1 86 ? -10.305 5.282 3.181 1.00 93.31 86 PRO A N 1
ATOM 596 C CA . PRO A 1 86 ? -11.298 6.358 3.031 1.00 93.31 86 PRO A CA 1
ATOM 597 C C . PRO A 1 86 ? -10.991 7.373 1.905 1.00 93.31 86 PRO A C 1
ATOM 599 O O . PRO A 1 86 ? -11.737 8.332 1.726 1.00 93.31 86 PRO A O 1
ATOM 602 N N . TYR A 1 87 ? -9.909 7.188 1.152 1.00 91.19 87 TYR A N 1
ATOM 603 C CA . TYR A 1 87 ? -9.351 8.163 0.204 1.00 91.19 87 TYR A CA 1
ATOM 604 C C . TYR A 1 87 ? -10.142 8.345 -1.096 1.00 91.19 87 TYR A C 1
ATOM 606 O O . TYR A 1 87 ? -9.988 9.359 -1.774 1.00 91.19 87 TYR A O 1
ATOM 614 N N . GLY A 1 88 ? -11.010 7.400 -1.451 1.00 95.12 88 GLY A N 1
ATOM 615 C CA . GLY A 1 88 ? -11.767 7.471 -2.697 1.00 95.12 88 GLY A CA 1
ATOM 616 C C . GLY A 1 88 ? -10.963 6.965 -3.893 1.00 95.12 88 GLY A C 1
ATOM 617 O O . GLY A 1 88 ? -10.175 6.033 -3.761 1.00 95.12 88 GLY A O 1
ATOM 618 N N . ILE A 1 89 ? -11.220 7.525 -5.078 1.00 97.69 89 ILE A N 1
ATOM 619 C CA . ILE A 1 89 ? -10.520 7.150 -6.316 1.00 97.69 89 ILE A CA 1
ATOM 620 C C . ILE A 1 89 ? -9.202 7.925 -6.390 1.00 97.69 89 ILE A C 1
ATOM 622 O O . ILE A 1 89 ? -9.229 9.151 -6.471 1.00 97.69 89 ILE A O 1
ATOM 626 N N . SER A 1 90 ? -8.077 7.212 -6.412 1.00 95.69 90 SER A N 1
ATOM 627 C CA . SER A 1 90 ? -6.731 7.788 -6.511 1.00 95.69 90 SER A CA 1
ATOM 628 C C . SER A 1 90 ? -5.799 6.881 -7.313 1.00 95.69 90 SER A C 1
ATOM 630 O O . SER A 1 90 ? -6.107 5.710 -7.560 1.00 95.69 90 SER A O 1
ATOM 632 N N . ASP A 1 91 ? -4.663 7.429 -7.730 1.00 96.69 91 ASP A N 1
ATOM 633 C CA . ASP A 1 91 ? -3.491 6.656 -8.124 1.00 96.69 91 ASP A CA 1
ATOM 634 C C . ASP A 1 91 ? -2.687 6.189 -6.897 1.00 96.69 91 ASP A C 1
ATOM 636 O O . ASP A 1 91 ? -2.944 6.607 -5.763 1.00 96.69 91 ASP A O 1
ATOM 640 N N . TRP A 1 92 ? -1.734 5.284 -7.140 1.00 96.75 92 TRP A N 1
ATOM 641 C CA . TRP A 1 92 ? -0.694 4.925 -6.177 1.00 96.75 92 TRP A CA 1
ATOM 642 C C . TRP A 1 92 ? 0.625 5.574 -6.589 1.00 96.75 92 TRP A C 1
ATOM 644 O O . TRP A 1 92 ? 1.035 5.458 -7.748 1.00 96.75 92 TRP A O 1
ATOM 654 N N . ILE A 1 93 ? 1.285 6.229 -5.638 1.00 96.94 93 ILE A N 1
ATOM 655 C CA . ILE A 1 93 ? 2.569 6.902 -5.826 1.00 96.94 93 ILE A CA 1
ATOM 656 C C . ILE A 1 93 ? 3.623 6.128 -5.035 1.00 96.94 93 ILE A C 1
ATOM 658 O O . ILE A 1 93 ? 3.422 5.834 -3.863 1.00 96.94 93 ILE A O 1
ATOM 662 N N . SER A 1 94 ? 4.736 5.808 -5.689 1.00 97.38 94 SER A N 1
ATOM 663 C CA . SER A 1 94 ? 5.895 5.126 -5.111 1.00 97.38 94 SER A CA 1
ATOM 664 C C . SER A 1 94 ? 6.441 5.864 -3.888 1.00 97.38 94 SER A C 1
ATOM 666 O O . SER A 1 94 ? 6.870 7.018 -3.989 1.00 97.38 94 SER A O 1
ATOM 668 N N . ASP A 1 95 ? 6.524 5.162 -2.758 1.00 97.38 95 ASP A N 1
ATOM 669 C CA . ASP A 1 95 ? 7.203 5.634 -1.545 1.00 97.38 95 ASP A CA 1
ATOM 670 C C . ASP A 1 95 ? 8.741 5.662 -1.703 1.00 97.38 95 ASP A C 1
ATOM 672 O O . ASP A 1 95 ? 9.447 6.236 -0.870 1.00 97.38 95 ASP A O 1
ATOM 676 N N . TYR A 1 96 ? 9.282 5.058 -2.770 1.00 97.69 96 TYR A N 1
ATOM 677 C CA . TYR A 1 96 ? 10.715 5.059 -3.071 1.00 97.69 96 TYR A CA 1
ATOM 678 C C . TYR A 1 96 ? 11.170 6.328 -3.805 1.00 97.69 96 TYR A C 1
ATOM 680 O O . TYR A 1 96 ? 12.197 6.911 -3.450 1.00 97.69 96 TYR A O 1
ATOM 688 N N . ASP A 1 97 ? 10.435 6.748 -4.837 1.00 96.62 97 ASP A N 1
ATOM 689 C CA . ASP A 1 97 ? 10.874 7.802 -5.765 1.00 96.62 97 ASP A CA 1
ATOM 690 C C . ASP A 1 97 ? 9.766 8.748 -6.257 1.00 96.62 97 ASP A C 1
ATOM 692 O O . ASP A 1 97 ? 10.049 9.670 -7.024 1.00 96.62 97 ASP A O 1
ATOM 696 N N . GLY A 1 98 ? 8.519 8.571 -5.811 1.00 96.75 98 GLY A N 1
ATOM 697 C CA . GLY A 1 98 ? 7.395 9.420 -6.203 1.00 96.75 98 GLY A CA 1
ATOM 698 C C . GLY A 1 98 ? 6.816 9.125 -7.591 1.00 96.75 98 GLY A C 1
ATOM 699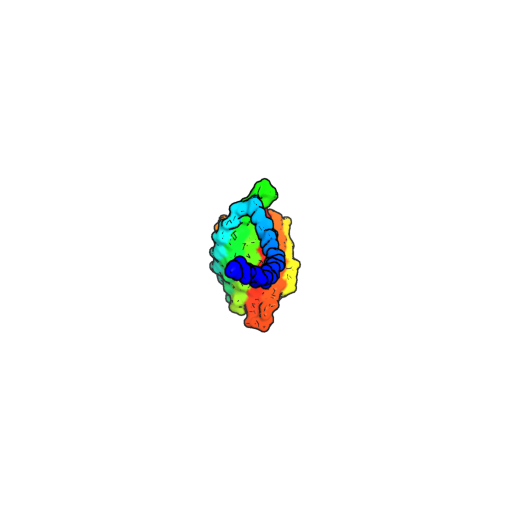 O O . GLY A 1 98 ? 5.980 9.887 -8.077 1.00 96.75 98 GLY A O 1
ATOM 700 N N . THR A 1 99 ? 7.235 8.044 -8.252 1.00 97.69 99 THR A N 1
ATOM 701 C CA . THR A 1 99 ? 6.670 7.627 -9.542 1.00 97.69 99 THR A CA 1
ATOM 702 C C . THR A 1 99 ? 5.240 7.103 -9.380 1.00 97.69 99 THR A C 1
ATOM 704 O O . THR A 1 99 ? 4.951 6.334 -8.465 1.00 97.69 99 THR A O 1
ATOM 707 N N . ILE A 1 100 ? 4.335 7.473 -10.292 1.00 98.00 100 ILE A N 1
ATOM 708 C CA . ILE A 1 100 ? 2.962 6.943 -10.326 1.00 98.00 100 ILE A CA 1
ATOM 709 C C . ILE A 1 100 ? 2.971 5.512 -10.876 1.00 98.00 100 ILE A C 1
ATOM 711 O O . ILE A 1 100 ? 3.520 5.248 -11.949 1.00 98.00 100 ILE A O 1
ATOM 715 N N . ALA A 1 101 ? 2.333 4.589 -10.160 1.00 98.38 101 ALA A N 1
ATOM 716 C CA . ALA A 1 101 ? 2.215 3.196 -10.569 1.00 98.38 101 ALA A CA 1
ATOM 717 C C . ALA A 1 101 ? 1.311 3.029 -11.803 1.00 98.38 101 ALA A C 1
ATOM 719 O O . ALA A 1 101 ? 0.237 3.623 -11.904 1.00 98.38 101 ALA A O 1
ATOM 720 N N . SER A 1 102 ? 1.703 2.145 -12.723 1.00 98.31 102 SER A N 1
ATOM 721 C CA . SER A 1 102 ? 0.878 1.755 -13.876 1.00 98.31 102 SER A CA 1
ATOM 722 C C . SER A 1 102 ? -0.268 0.821 -13.471 1.00 98.31 102 SER A C 1
ATOM 724 O O . SER A 1 102 ? -1.352 0.835 -14.064 1.00 98.31 102 SER A O 1
ATOM 726 N N . SER A 1 103 ? -0.045 0.017 -12.431 1.00 98.44 103 SER A N 1
ATOM 727 C CA . SER A 1 103 ? -1.070 -0.776 -11.757 1.00 98.44 103 SER A CA 1
ATOM 728 C C . SER A 1 103 ? -0.668 -1.066 -10.318 1.00 98.44 103 SER A C 1
ATOM 730 O O . SER A 1 103 ? 0.519 -1.127 -10.000 1.00 98.44 103 SER A O 1
ATOM 732 N N . TRP A 1 104 ? -1.650 -1.263 -9.448 1.00 98.62 104 TRP A N 1
ATOM 733 C CA . TRP A 1 104 ? -1.413 -1.559 -8.041 1.00 98.62 104 TRP A CA 1
ATOM 734 C C . TRP A 1 104 ? -2.497 -2.460 -7.464 1.00 98.62 104 TRP A C 1
ATOM 736 O O . TRP A 1 104 ? -3.629 -2.510 -7.954 1.00 98.62 104 TRP A O 1
ATOM 746 N N . MET A 1 105 ? -2.136 -3.166 -6.399 1.00 98.62 105 MET A N 1
ATOM 747 C CA . MET A 1 105 ? -3.030 -3.963 -5.575 1.00 98.62 105 MET A CA 1
ATOM 748 C C . MET A 1 105 ? -2.655 -3.777 -4.107 1.00 98.62 105 MET A C 1
ATOM 750 O O . MET A 1 105 ? -1.479 -3.838 -3.752 1.00 98.62 105 MET A O 1
ATOM 754 N N . ILE A 1 106 ? -3.662 -3.577 -3.264 1.00 98.56 106 ILE A N 1
ATOM 755 C CA . ILE A 1 106 ? -3.518 -3.351 -1.828 1.00 98.56 106 ILE A CA 1
ATOM 756 C C . ILE A 1 106 ? -4.444 -4.314 -1.103 1.00 98.56 106 ILE A C 1
ATOM 758 O O . ILE A 1 106 ? -5.647 -4.328 -1.354 1.00 98.56 106 ILE A O 1
ATOM 762 N N . THR A 1 107 ? -3.900 -5.099 -0.181 1.00 98.75 107 THR A N 1
ATOM 763 C CA . THR A 1 107 ? -4.699 -5.872 0.773 1.00 98.75 107 THR A CA 1
ATOM 764 C C . THR A 1 107 ? -4.696 -5.160 2.114 1.00 98.75 107 THR A C 1
ATOM 766 O O . THR A 1 107 ? -3.656 -5.043 2.752 1.00 98.75 107 THR A O 1
ATOM 769 N N . VAL A 1 108 ? -5.868 -4.687 2.527 1.00 98.56 108 VAL A N 1
ATOM 770 C CA . VAL A 1 108 ? -6.121 -4.021 3.805 1.00 98.56 108 VAL A CA 1
ATOM 771 C C . VAL A 1 108 ? -6.609 -5.065 4.808 1.00 98.56 108 VAL A C 1
ATOM 773 O O . VAL A 1 108 ? -7.628 -5.720 4.587 1.00 98.56 108 VAL A O 1
ATOM 776 N N . THR A 1 109 ? -5.903 -5.195 5.924 1.00 98.75 109 THR A N 1
ATOM 777 C CA . THR A 1 109 ? -6.227 -6.084 7.046 1.00 98.75 109 THR A CA 1
ATOM 778 C C . THR A 1 109 ? -6.544 -5.244 8.277 1.00 98.75 109 THR A C 1
ATOM 780 O O . THR A 1 109 ? -5.758 -4.368 8.632 1.00 98.75 109 THR A O 1
ATOM 783 N N . ASP A 1 110 ? -7.680 -5.508 8.921 1.00 98.31 110 ASP A N 1
ATOM 784 C CA . ASP A 1 110 ? -7.980 -5.004 10.266 1.00 98.31 110 ASP A CA 1
ATOM 785 C C . ASP A 1 110 ? -7.261 -5.887 11.294 1.00 98.31 110 ASP A C 1
ATOM 787 O O . ASP A 1 110 ? -7.428 -7.110 11.287 1.00 98.31 110 ASP A O 1
ATOM 791 N N . ASN A 1 111 ? -6.445 -5.280 12.155 1.00 98.31 111 ASN A N 1
ATOM 792 C CA . ASN A 1 111 ? -5.658 -6.006 13.149 1.00 98.31 111 ASN A CA 1
ATOM 793 C C . ASN A 1 111 ? -6.432 -6.287 14.451 1.00 98.31 111 ASN A C 1
ATOM 795 O O . ASN A 1 111 ? -5.955 -7.049 15.291 1.00 98.31 111 ASN A O 1
ATOM 799 N N . GLY A 1 112 ? -7.615 -5.692 14.641 1.00 97.88 112 GLY A N 1
ATOM 800 C CA . GLY A 1 112 ? -8.449 -5.874 15.834 1.00 97.88 112 GLY A CA 1
ATOM 801 C C . GLY A 1 112 ? -7.998 -5.089 17.073 1.00 97.88 112 GLY A C 1
ATOM 802 O O . GLY A 1 112 ? -8.627 -5.197 18.124 1.00 97.88 112 GLY A O 1
ATOM 803 N N . ASP A 1 113 ? -6.941 -4.284 16.964 1.00 97.44 113 ASP A N 1
ATOM 804 C CA . ASP A 1 113 ? -6.394 -3.434 18.031 1.00 97.44 113 ASP A CA 1
ATOM 805 C C . ASP A 1 113 ? -6.537 -1.927 17.737 1.00 97.44 113 ASP A C 1
ATOM 807 O O . ASP A 1 113 ? -5.936 -1.089 18.409 1.00 97.44 113 ASP A O 1
ATOM 811 N N . GLY A 1 114 ? -7.348 -1.579 16.734 1.00 96.31 114 GLY A N 1
ATOM 812 C CA . GLY A 1 114 ? -7.522 -0.210 16.248 1.00 96.31 114 GLY A CA 1
ATOM 813 C C . GLY A 1 114 ? -6.517 0.203 15.170 1.00 96.31 114 GLY A C 1
ATOM 814 O O . GLY A 1 114 ? -6.610 1.325 14.671 1.00 96.31 114 GLY A O 1
ATOM 815 N N . THR A 1 115 ? -5.590 -0.679 14.781 1.00 98.00 115 THR A N 1
ATOM 816 C CA . THR A 1 115 ? -4.674 -0.472 13.651 1.00 98.00 115 THR A CA 1
ATOM 817 C C . THR A 1 115 ? -5.099 -1.256 12.409 1.00 98.00 115 THR A C 1
ATOM 819 O O . THR A 1 115 ? -5.837 -2.240 12.486 1.00 98.00 115 THR A O 1
ATOM 822 N N . PHE A 1 116 ? -4.599 -0.830 11.250 1.00 98.31 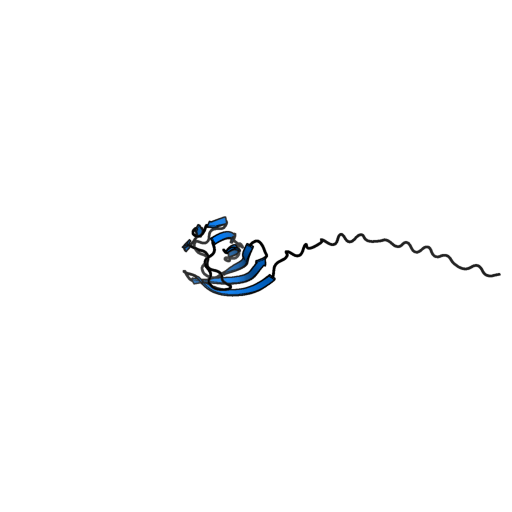116 PHE A N 1
ATOM 823 C CA . PHE A 1 116 ? -4.734 -1.559 9.990 1.00 98.31 116 PHE A CA 1
ATOM 824 C C . PHE A 1 116 ? -3.364 -1.878 9.401 1.00 98.31 116 PHE A C 1
ATOM 826 O O . PHE A 1 116 ? -2.375 -1.185 9.642 1.00 98.31 116 PHE A O 1
ATOM 833 N N . THR A 1 117 ? -3.293 -2.933 8.599 1.00 98.56 117 THR A N 1
ATOM 834 C CA . THR A 1 117 ? -2.103 -3.293 7.826 1.00 98.56 117 THR A CA 1
ATOM 835 C C . THR A 1 117 ? -2.431 -3.356 6.351 1.00 98.56 117 THR A C 1
ATOM 837 O O . THR A 1 117 ? -3.402 -3.995 5.957 1.00 98.56 117 THR A O 1
ATOM 840 N N . LEU A 1 118 ? -1.608 -2.698 5.543 1.00 98.12 118 LEU A N 1
ATOM 841 C CA . LEU A 1 118 ? -1.698 -2.718 4.093 1.00 98.12 118 LEU A CA 1
ATOM 842 C C . LEU A 1 118 ? -0.512 -3.482 3.528 1.00 98.12 118 LEU A C 1
ATOM 844 O O . LEU A 1 118 ? 0.631 -3.107 3.766 1.00 98.12 118 LEU A O 1
ATOM 848 N N . ASP A 1 119 ? -0.799 -4.528 2.765 1.00 98.56 119 ASP A N 1
ATOM 849 C CA . ASP A 1 119 ? 0.158 -5.191 1.886 1.00 98.56 119 ASP A CA 1
ATOM 850 C C . ASP A 1 119 ? -0.020 -4.658 0.471 1.00 98.56 119 ASP A C 1
ATOM 852 O O . ASP A 1 119 ? -1.072 -4.868 -0.139 1.00 98.56 119 ASP A O 1
ATOM 856 N N . ILE A 1 120 ? 0.996 -3.980 -0.049 1.00 98.44 120 ILE A N 1
ATOM 857 C CA . ILE A 1 120 ? 0.948 -3.298 -1.338 1.00 98.44 120 ILE A CA 1
ATOM 858 C C . ILE A 1 120 ? 1.900 -3.976 -2.322 1.00 98.44 120 ILE A C 1
ATOM 860 O O . ILE A 1 120 ? 3.046 -4.317 -2.005 1.00 98.44 120 ILE A O 1
ATOM 864 N N . VAL A 1 121 ? 1.418 -4.138 -3.552 1.00 98.25 121 VAL A N 1
ATOM 865 C CA . VAL A 1 121 ? 2.242 -4.420 -4.726 1.00 98.25 121 VAL A CA 1
ATOM 866 C C . VAL A 1 121 ? 1.873 -3.421 -5.814 1.00 98.25 121 VAL A C 1
ATOM 868 O O . VAL A 1 121 ? 0.721 -3.379 -6.245 1.00 98.25 121 VAL A O 1
ATOM 871 N N . ALA A 1 122 ? 2.851 -2.650 -6.279 1.00 98.38 122 ALA A N 1
ATOM 872 C CA . ALA A 1 122 ? 2.681 -1.649 -7.327 1.00 98.38 122 ALA A CA 1
ATOM 873 C C . ALA A 1 122 ? 3.677 -1.901 -8.460 1.00 98.38 122 ALA A C 1
ATOM 875 O O . ALA A 1 122 ? 4.833 -2.216 -8.201 1.00 98.38 122 ALA A O 1
ATOM 876 N N . TYR A 1 123 ? 3.239 -1.798 -9.710 1.00 98.19 123 TYR A N 1
ATOM 877 C CA . TYR A 1 123 ? 4.065 -2.009 -10.898 1.00 98.19 123 TYR A CA 1
ATOM 878 C C . TYR A 1 123 ? 4.278 -0.699 -11.647 1.00 98.19 123 TYR A C 1
ATOM 880 O O . TYR A 1 123 ? 3.388 0.151 -11.695 1.00 98.19 123 TYR A O 1
ATOM 888 N N . TYR A 1 124 ? 5.439 -0.577 -12.285 1.00 97.31 124 TYR A N 1
ATOM 889 C CA . TYR A 1 124 ? 5.869 0.614 -13.013 1.00 97.31 124 TYR A CA 1
ATOM 890 C C . TYR A 1 124 ? 6.325 0.238 -14.426 1.00 97.31 124 TYR A C 1
ATOM 892 O O . TYR A 1 124 ? 6.738 -0.899 -14.677 1.00 97.31 124 TYR A O 1
ATOM 900 N N . SER A 1 125 ? 6.191 1.190 -15.346 1.00 89.50 125 SER A N 1
ATOM 901 C CA . SER A 1 125 ? 6.526 1.070 -16.772 1.00 89.50 125 SER A CA 1
ATOM 902 C C . SER A 1 125 ? 7.738 1.907 -17.138 1.00 89.50 125 SER A C 1
ATOM 904 O O . SER A 1 125 ? 7.767 3.064 -16.666 1.00 89.50 125 SER A O 1
#

Foldseek 3Di:
DDDDDDDDDDDDDDPDPPDPPPDDAWDWAKDWDWDADPPGKIKTKIWTFTDHPPWTKIWMKIKIADPPPFADFDKWKDQQWTQGTPVGIDGDADPVPRDTFRMKMWGWADPVPRMIMITIMGTHD